Protein AF-A0A0Q6KG75-F1 (afdb_monomer)

pLDDT: mean 86.11, std 9.85, range [49.47, 94.75]

Sequence (70 aa):
MSIVKDYGPLIETGAIEGGGNYEVRGDSHPMVYVYLRIGKGYVEKATHQGELSGAVVAAMLASEIRRAAK

Secondary structure (DSSP, 8-state):
--HHHHH-SEEEEEEPTTS-EEEEE-SSS-EEEEEEEETTEEEEEEEE-TTS-HHHHHHHHHHHHHHHT-

Nearest PDB structures (foldseek):
  3eoz-assembly1_B  TM=6.545E-01  e=1.874E+00  Plasmodium falciparum 3D7
  4lgv-assembly1_D  TM=2.986E-01  e=1.769E+00  Mycobacterium avium 104

Structure (mmCIF, N/CA/C/O backbone):
data_AF-A0A0Q6KG75-F1
#
_entry.id   AF-A0A0Q6KG75-F1
#
loop_
_atom_site.group_PDB
_atom_site.id
_atom_site.type_symbol
_atom_site.label_atom_id
_atom_site.label_alt_id
_atom_site.label_comp_id
_atom_site.label_asym_id
_atom_site.label_entity_id
_atom_site.label_seq_id
_atom_site.pdbx_PDB_ins_code
_atom_site.Cartn_x
_atom_site.Cartn_y
_atom_site.Cartn_z
_atom_site.occupancy
_atom_site.B_iso_or_equiv
_atom_site.auth_seq_id
_atom_site.auth_comp_id
_atom_site.auth_asym_id
_atom_site.auth_atom_id
_atom_site.pdbx_PDB_model_num
ATOM 1 N N . MET A 1 1 ? -13.207 -2.938 -8.353 1.00 49.47 1 MET A N 1
ATOM 2 C CA . MET A 1 1 ? -12.003 -3.052 -9.203 1.00 49.47 1 MET A C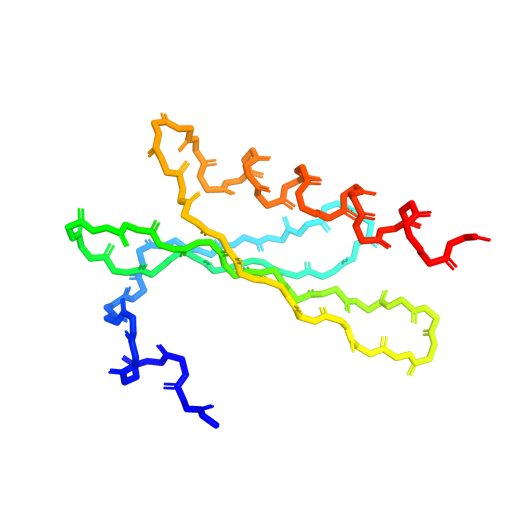A 1
ATOM 3 C C . MET A 1 1 ? -11.188 -4.240 -8.734 1.00 49.47 1 MET A C 1
ATOM 5 O O . MET A 1 1 ? -11.115 -4.452 -7.533 1.00 49.47 1 MET A O 1
ATOM 9 N N . SER A 1 2 ? -10.633 -5.043 -9.643 1.00 57.50 2 SER A N 1
ATOM 10 C CA . SER A 1 2 ? -9.669 -6.080 -9.260 1.00 57.50 2 SER A CA 1
ATOM 11 C C . SER A 1 2 ? -8.290 -5.533 -9.587 1.00 57.50 2 SER A C 1
ATOM 13 O O . SER A 1 2 ? -7.960 -5.400 -10.760 1.00 57.50 2 SER A O 1
ATOM 15 N N . ILE A 1 3 ? -7.512 -5.212 -8.554 1.00 61.53 3 ILE A N 1
ATOM 16 C CA . ILE A 1 3 ? -6.168 -4.614 -8.632 1.00 61.53 3 ILE A CA 1
ATOM 17 C C . ILE A 1 3 ? -5.233 -5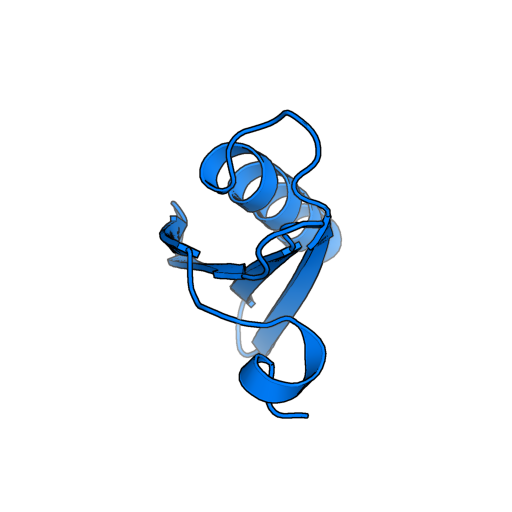.358 -9.607 1.00 61.53 3 ILE A C 1
ATOM 19 O O . ILE A 1 3 ? -4.351 -4.758 -10.212 1.00 61.53 3 ILE A O 1
ATOM 23 N N . VAL A 1 4 ? -5.480 -6.650 -9.834 1.00 60.06 4 VAL A N 1
ATOM 24 C CA . VAL A 1 4 ? -4.769 -7.477 -10.818 1.00 60.06 4 VAL A CA 1
ATOM 25 C C . VAL A 1 4 ? -4.955 -6.977 -12.257 1.00 60.06 4 VAL A C 1
ATOM 27 O O . VAL A 1 4 ? -4.004 -6.991 -13.033 1.00 60.06 4 VAL A O 1
ATOM 30 N N . LYS A 1 5 ? -6.166 -6.544 -12.633 1.00 61.12 5 LYS A N 1
ATOM 31 C CA . LYS A 1 5 ? -6.465 -6.087 -14.002 1.00 61.12 5 LYS A CA 1
ATOM 32 C C . LYS A 1 5 ? -5.877 -4.715 -14.308 1.00 61.12 5 LYS A C 1
ATOM 34 O O . LYS A 1 5 ? -5.541 -4.462 -15.458 1.00 61.12 5 LYS A O 1
ATOM 39 N N . ASP A 1 6 ? -5.768 -3.866 -13.295 1.00 67.62 6 ASP A N 1
ATOM 40 C CA . ASP A 1 6 ? -5.429 -2.458 -13.486 1.00 67.62 6 ASP A CA 1
ATOM 41 C C . ASP A 1 6 ? -3.911 -2.207 -13.423 1.00 67.62 6 ASP A C 1
ATOM 43 O O . ASP A 1 6 ? -3.431 -1.238 -14.005 1.00 67.62 6 ASP A O 1
ATOM 47 N N . TYR A 1 7 ? -3.144 -3.085 -12.758 1.00 71.88 7 TYR A N 1
ATOM 48 C CA . TYR A 1 7 ? -1.752 -2.783 -12.396 1.00 71.88 7 TYR A CA 1
ATOM 49 C C . TYR A 1 7 ? -0.742 -3.905 -12.638 1.00 71.88 7 TYR A C 1
ATOM 51 O O . TYR A 1 7 ? 0.439 -3.709 -12.386 1.00 71.88 7 TYR A O 1
ATOM 59 N N . GLY A 1 8 ? -1.159 -5.059 -13.163 1.00 79.38 8 GLY A N 1
ATOM 60 C CA . GLY A 1 8 ? -0.233 -6.111 -13.588 1.00 79.38 8 GLY A CA 1
ATOM 61 C C . GLY A 1 8 ? 0.184 -7.095 -12.481 1.00 79.38 8 GLY A C 1
ATOM 62 O O . GLY A 1 8 ? -0.540 -7.278 -11.490 1.00 79.38 8 GLY A O 1
ATOM 63 N N . PRO A 1 9 ? 1.303 -7.821 -12.677 1.00 88.75 9 PRO A N 1
ATOM 64 C CA . PRO A 1 9 ? 1.673 -8.947 -11.826 1.00 88.75 9 PRO A CA 1
ATOM 65 C C . PRO A 1 9 ? 2.080 -8.499 -10.421 1.00 88.75 9 PRO A C 1
ATOM 67 O O . PRO A 1 9 ? 2.500 -7.364 -10.208 1.00 88.75 9 PRO A O 1
ATOM 70 N N . LEU A 1 10 ? 1.949 -9.414 -9.455 1.00 89.69 10 LEU A N 1
ATOM 71 C CA . LEU A 1 10 ? 2.481 -9.226 -8.106 1.00 89.69 10 LEU A CA 1
ATOM 72 C C . LEU A 1 10 ? 4.002 -9.371 -8.136 1.00 89.69 10 LEU A C 1
ATOM 74 O O . LEU A 1 10 ? 4.507 -10.413 -8.545 1.00 89.69 10 LEU A O 1
ATOM 78 N N . ILE A 1 11 ? 4.696 -8.336 -7.676 1.00 90.94 11 ILE A N 1
ATOM 79 C CA . ILE A 1 11 ? 6.156 -8.297 -7.567 1.00 90.94 11 ILE A CA 1
ATOM 80 C C . ILE A 1 11 ? 6.575 -8.644 -6.143 1.00 90.94 11 ILE A C 1
ATOM 82 O O . ILE A 1 11 ? 7.434 -9.493 -5.928 1.00 90.94 11 ILE A O 1
ATOM 86 N N . GLU A 1 12 ? 5.944 -8.000 -5.164 1.00 92.00 12 GLU A N 1
ATOM 87 C CA . GLU A 1 12 ? 6.298 -8.129 -3.755 1.00 92.00 12 GLU A CA 1
ATOM 88 C C . GLU A 1 12 ? 5.046 -7.994 -2.892 1.00 92.00 12 GLU A C 1
ATOM 90 O O . GLU A 1 12 ? 4.097 -7.294 -3.241 1.00 92.00 12 GLU A O 1
ATOM 95 N N . THR A 1 13 ? 5.044 -8.641 -1.734 1.00 94.69 13 THR A N 1
ATOM 96 C CA . THR A 1 13 ? 4.085 -8.360 -0.669 1.00 94.69 13 THR A CA 1
ATOM 97 C C . THR A 1 13 ? 4.791 -8.425 0.676 1.00 94.69 13 THR A C 1
ATOM 99 O O . THR A 1 13 ? 5.762 -9.165 0.841 1.00 94.69 13 THR A O 1
ATOM 102 N N . GLY A 1 14 ? 4.300 -7.657 1.641 1.00 94.19 14 GLY A N 1
ATOM 103 C CA . GLY A 1 14 ? 4.836 -7.658 2.992 1.00 94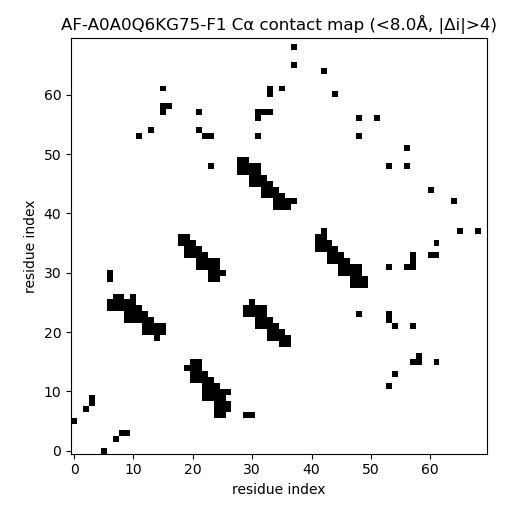.19 14 GLY A CA 1
ATOM 104 C C . GLY A 1 14 ? 3.825 -7.168 4.017 1.00 94.19 14 GLY A C 1
ATOM 105 O O . GLY A 1 14 ? 2.780 -6.602 3.688 1.00 94.19 14 GLY A O 1
ATOM 106 N N . ALA A 1 15 ? 4.143 -7.403 5.286 1.00 93.56 15 ALA A N 1
ATOM 107 C CA . ALA A 1 15 ? 3.360 -6.899 6.404 1.00 93.56 15 ALA A CA 1
ATOM 108 C C . ALA A 1 15 ? 3.819 -5.484 6.781 1.00 93.56 15 ALA A C 1
ATOM 110 O O . ALA A 1 15 ? 4.999 -5.151 6.667 1.00 93.56 15 ALA A O 1
ATOM 111 N N . ILE A 1 16 ? 2.894 -4.660 7.269 1.00 89.88 16 ILE A N 1
ATOM 112 C CA . ILE A 1 16 ? 3.194 -3.316 7.771 1.00 89.88 16 ILE A CA 1
ATOM 113 C C . ILE A 1 16 ? 3.199 -3.349 9.297 1.00 89.88 16 ILE A C 1
ATOM 115 O O . ILE A 1 16 ? 2.249 -3.815 9.934 1.00 89.88 16 ILE A O 1
ATOM 119 N N . GLU A 1 17 ? 4.253 -2.804 9.901 1.00 82.12 17 GLU A N 1
ATOM 120 C CA . GLU A 1 17 ? 4.363 -2.698 11.354 1.00 82.12 17 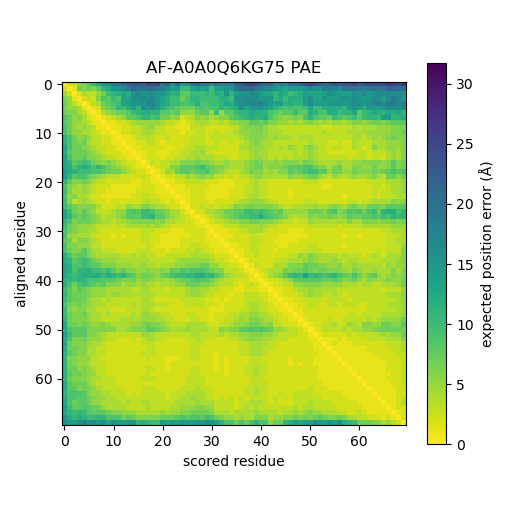GLU A CA 1
ATOM 121 C C . GLU A 1 17 ? 3.205 -1.869 11.938 1.00 82.12 17 GLU A C 1
ATOM 123 O O . GLU A 1 17 ? 2.891 -0.774 11.460 1.00 82.12 17 GLU A O 1
ATOM 128 N N . GLY A 1 18 ? 2.534 -2.397 12.966 1.00 76.94 18 GLY A N 1
ATOM 129 C CA . GLY A 1 18 ? 1.311 -1.812 13.532 1.00 76.94 18 GLY A CA 1
ATOM 130 C C . GLY A 1 18 ? 0.012 -2.250 12.840 1.00 76.94 18 GLY A C 1
ATOM 131 O O . GLY A 1 18 ? -1.037 -1.658 13.090 1.00 76.94 18 GLY A O 1
ATOM 132 N N . GLY A 1 19 ? 0.074 -3.279 11.988 1.00 83.31 19 GLY A N 1
ATOM 133 C CA . GLY A 1 19 ? -1.081 -3.967 11.411 1.00 83.31 19 GLY A CA 1
ATOM 134 C C . GLY A 1 19 ? -1.414 -3.511 9.993 1.00 83.31 19 GLY A C 1
ATOM 135 O O . GLY A 1 19 ? -1.430 -2.316 9.713 1.00 83.31 19 GLY A O 1
ATOM 136 N N . GLY A 1 20 ? -1.722 -4.482 9.129 1.00 89.62 20 GLY A N 1
ATOM 137 C CA . GLY A 1 20 ? -1.996 -4.299 7.703 1.00 89.62 20 GLY A CA 1
ATOM 138 C C . GLY A 1 20 ? -0.927 -4.933 6.815 1.00 89.62 20 GLY A C 1
ATOM 139 O O . GLY A 1 20 ? 0.078 -5.439 7.311 1.00 89.62 20 GLY A O 1
ATOM 140 N N . ASN A 1 21 ? -1.157 -4.911 5.506 1.00 94.44 21 ASN A N 1
ATOM 141 C CA . ASN A 1 21 ? -0.269 -5.502 4.506 1.00 94.44 21 ASN A CA 1
ATOM 142 C C . ASN A 1 21 ? -0.084 -4.543 3.333 1.00 94.44 21 ASN A C 1
ATOM 144 O O . ASN A 1 21 ? -0.918 -3.661 3.112 1.00 94.44 21 ASN A O 1
ATOM 148 N N . TYR A 1 22 ? 0.979 -4.747 2.564 1.00 93.94 22 TYR A N 1
ATOM 149 C CA . TYR A 1 22 ? 1.176 -4.082 1.290 1.00 93.94 22 TYR A CA 1
ATOM 150 C C . TYR A 1 22 ? 1.440 -5.072 0.159 1.00 93.94 22 TYR A C 1
ATOM 152 O O . TYR A 1 22 ? 1.883 -6.203 0.373 1.00 93.94 22 TYR A O 1
ATOM 160 N N . GLU A 1 23 ? 1.166 -4.623 -1.057 1.00 94.25 23 GLU A N 1
ATOM 161 C CA . GLU A 1 23 ? 1.485 -5.319 -2.297 1.00 94.25 23 GLU A CA 1
ATOM 162 C C . GLU A 1 23 ? 2.155 -4.339 -3.253 1.00 94.25 23 GLU A C 1
ATOM 164 O O . GLU A 1 23 ? 1.742 -3.189 -3.358 1.00 94.25 23 GLU A O 1
ATOM 169 N N . VAL A 1 24 ? 3.166 -4.797 -3.976 1.00 93.19 24 VAL A N 1
ATOM 170 C CA . VAL A 1 24 ? 3.786 -4.072 -5.080 1.00 93.19 24 VAL A CA 1
ATOM 171 C C . VAL A 1 24 ? 3.407 -4.786 -6.364 1.00 93.19 24 VAL A C 1
ATOM 173 O O . VAL A 1 24 ? 3.608 -5.999 -6.477 1.00 93.19 24 VAL A O 1
ATOM 176 N N . ARG A 1 25 ? 2.838 -4.061 -7.326 1.00 92.12 25 ARG A N 1
ATOM 177 C CA . ARG A 1 25 ? 2.378 -4.628 -8.598 1.00 92.12 25 ARG A CA 1
ATOM 178 C C . ARG A 1 25 ? 2.798 -3.792 -9.794 1.00 92.12 25 ARG A C 1
ATOM 180 O O . ARG A 1 25 ? 2.795 -2.569 -9.708 1.00 92.12 25 ARG A O 1
ATOM 187 N N . GLY A 1 26 ? 3.071 -4.470 -10.903 1.00 87.50 26 GLY A N 1
ATOM 188 C CA . GLY A 1 26 ? 3.299 -3.853 -12.210 1.00 87.50 26 GLY A CA 1
ATOM 189 C C . GLY A 1 26 ? 4.763 -3.723 -12.594 1.00 87.50 26 GLY A C 1
ATOM 190 O O . GLY A 1 26 ? 5.570 -3.240 -11.816 1.00 87.50 26 GLY A O 1
ATOM 191 N N . ASP A 1 27 ? 5.091 -4.123 -13.822 1.00 79.56 27 ASP A N 1
ATOM 192 C CA . ASP A 1 27 ? 6.482 -4.316 -14.247 1.00 79.56 27 ASP A CA 1
ATOM 193 C C . ASP A 1 27 ? 7.211 -2.996 -14.538 1.00 79.56 27 ASP A C 1
ATOM 195 O O . ASP A 1 27 ? 8.226 -2.679 -13.926 1.00 79.56 27 ASP A O 1
ATOM 199 N N . SER A 1 28 ? 6.691 -2.196 -15.473 1.00 80.69 28 SER A N 1
ATOM 200 C CA . SER A 1 28 ? 7.352 -0.959 -15.927 1.00 80.69 28 SER A CA 1
ATOM 201 C C . SER A 1 28 ? 7.136 0.240 -15.002 1.00 80.69 28 SER A C 1
ATOM 203 O O . SER A 1 28 ? 7.939 1.166 -14.993 1.00 80.69 28 SER A O 1
ATOM 205 N N . HIS A 1 29 ? 6.033 0.241 -14.253 1.00 84.75 29 HIS A N 1
ATOM 206 C CA . HIS A 1 29 ? 5.669 1.322 -13.338 1.00 84.75 29 HIS A CA 1
ATOM 207 C C . HIS A 1 29 ? 5.090 0.709 -12.059 1.00 84.75 29 HIS A C 1
ATOM 209 O O . HIS A 1 29 ? 3.866 0.672 -11.913 1.00 84.75 29 HIS A O 1
ATOM 215 N N . PRO A 1 30 ? 5.947 0.185 -11.163 1.00 89.50 30 PRO A N 1
ATOM 216 C CA . PRO A 1 30 ? 5.484 -0.501 -9.970 1.00 89.50 30 PRO A CA 1
ATOM 217 C C . PRO A 1 30 ? 4.656 0.420 -9.071 1.00 89.50 30 PRO A C 1
ATOM 219 O O . PRO A 1 30 ? 5.050 1.547 -8.752 1.00 89.50 30 PRO A O 1
ATOM 222 N N . MET A 1 31 ? 3.505 -0.086 -8.650 1.00 92.75 31 MET A N 1
ATOM 223 C CA . MET A 1 31 ? 2.556 0.564 -7.759 1.00 92.75 31 MET A CA 1
ATOM 224 C C . MET A 1 31 ? 2.530 -0.159 -6.420 1.00 92.75 31 MET A C 1
ATOM 226 O O . MET A 1 31 ? 2.412 -1.382 -6.370 1.00 92.75 31 MET A O 1
ATOM 230 N N . VAL A 1 32 ? 2.603 0.602 -5.335 1.00 93.94 32 VAL A N 1
ATOM 231 C CA . VAL A 1 32 ? 2.546 0.116 -3.957 1.00 93.94 32 VAL A CA 1
ATOM 232 C C . VAL A 1 32 ? 1.140 0.329 -3.415 1.00 93.94 32 VAL A C 1
ATOM 234 O O . VAL A 1 32 ? 0.689 1.466 -3.294 1.00 93.94 32 VAL A O 1
ATOM 237 N N . TYR A 1 33 ? 0.471 -0.762 -3.063 1.00 91.75 33 TYR A N 1
ATOM 238 C CA . TYR A 1 33 ? -0.845 -0.815 -2.433 1.00 91.75 33 TYR A CA 1
ATOM 239 C C . TYR A 1 33 ? -0.673 -1.080 -0.956 1.00 91.75 33 TYR A C 1
ATOM 241 O O . TYR A 1 33 ? 0.002 -2.028 -0.579 1.00 91.75 33 TYR A O 1
ATOM 249 N N . VAL A 1 34 ? -1.323 -0.284 -0.125 1.00 92.62 34 VAL A N 1
ATOM 250 C CA . VAL A 1 34 ? -1.329 -0.437 1.324 1.00 92.62 34 VAL A CA 1
ATOM 251 C C . VAL A 1 34 ? -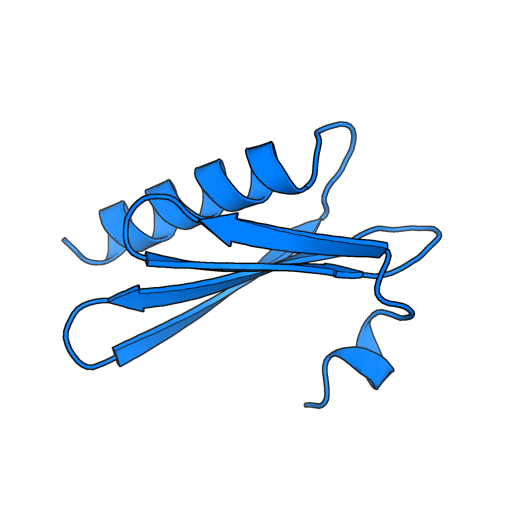2.755 -0.688 1.780 1.00 92.62 34 VAL A C 1
ATOM 253 O O . VAL A 1 34 ? -3.645 0.108 1.487 1.00 92.62 34 VAL A O 1
ATOM 256 N N . TYR A 1 35 ? -2.948 -1.763 2.539 1.00 91.06 35 TYR A N 1
ATOM 257 C CA . TYR A 1 35 ? -4.208 -2.127 3.175 1.00 91.06 35 TYR A CA 1
ATOM 258 C C . TYR A 1 35 ? -4.027 -2.053 4.688 1.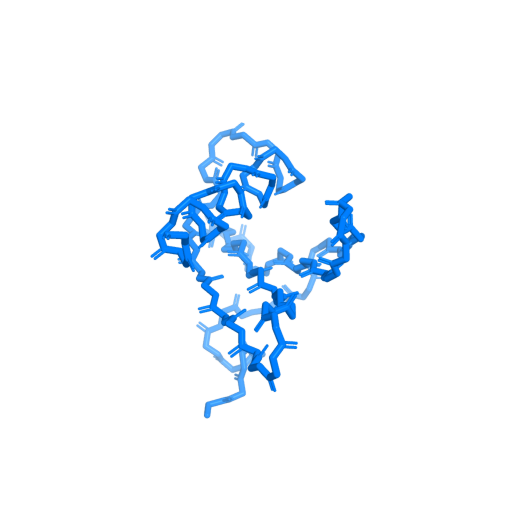00 91.06 35 TYR A C 1
ATOM 260 O O . TYR A 1 35 ? -3.419 -2.933 5.306 1.00 91.06 35 TYR A O 1
ATOM 268 N N . LEU A 1 36 ? -4.555 -0.996 5.299 1.00 90.62 36 LEU A N 1
ATOM 269 C CA . LEU A 1 36 ? -4.499 -0.790 6.742 1.00 90.62 36 LEU A CA 1
ATOM 270 C C . LEU A 1 36 ? -5.872 -0.943 7.375 1.00 90.62 36 LEU A C 1
ATOM 272 O O . LEU A 1 36 ? -6.882 -0.484 6.847 1.00 90.62 36 LEU A O 1
ATOM 276 N N . ARG A 1 37 ? -5.898 -1.513 8.577 1.00 85.44 37 ARG A N 1
ATOM 277 C CA . ARG A 1 37 ? -7.075 -1.474 9.442 1.00 85.44 37 ARG A CA 1
ATOM 278 C C . ARG A 1 37 ? -6.906 -0.347 10.453 1.00 85.44 37 ARG A C 1
ATOM 280 O O . ARG A 1 37 ? -5.997 -0.398 11.276 1.00 85.44 37 ARG A O 1
ATOM 287 N N . ILE A 1 38 ? -7.780 0.653 10.400 1.00 84.44 38 ILE A N 1
ATOM 288 C CA . ILE A 1 38 ? -7.769 1.799 11.314 1.00 84.44 38 ILE A CA 1
ATOM 289 C C . ILE A 1 38 ? -9.100 1.837 12.068 1.00 84.44 38 ILE A C 1
ATOM 291 O O . ILE A 1 38 ? -10.170 2.037 11.489 1.00 84.44 38 ILE A O 1
ATOM 295 N N . GLY A 1 39 ? -9.045 1.598 13.381 1.00 82.25 39 GLY A N 1
ATOM 296 C CA . GLY A 1 39 ? -10.238 1.470 14.218 1.00 82.25 39 GLY A CA 1
ATOM 297 C C . GLY A 1 39 ? -11.158 0.341 13.736 1.00 82.25 39 GLY A C 1
ATOM 298 O O . GLY A 1 39 ? -10.766 -0.826 13.692 1.00 82.25 39 GLY A O 1
ATOM 299 N N . LYS A 1 40 ? -12.402 0.687 13.379 1.00 81.69 40 LYS A N 1
ATOM 300 C CA . LYS A 1 40 ? -13.391 -0.263 12.833 1.00 81.69 40 LYS A CA 1
ATOM 301 C C . LYS A 1 40 ? -13.393 -0.335 11.298 1.00 81.69 40 LYS A C 1
ATOM 303 O O . LYS A 1 40 ? -14.089 -1.189 10.758 1.00 81.69 40 LYS A O 1
ATOM 308 N N . GLY A 1 41 ? -12.644 0.533 10.614 1.00 83.81 41 GLY A N 1
ATOM 309 C CA . GLY A 1 41 ? -12.613 0.628 9.154 1.00 83.81 41 GLY A CA 1
ATOM 310 C C . GLY A 1 41 ? -11.346 0.042 8.531 1.00 83.81 41 GLY A C 1
ATOM 311 O O . GLY A 1 41 ? -10.322 -0.130 9.197 1.00 83.81 41 GLY A O 1
ATOM 312 N N . TYR A 1 42 ? -11.426 -0.239 7.232 1.00 84.81 42 TYR A N 1
ATOM 313 C CA . TYR A 1 42 ? -10.272 -0.536 6.387 1.00 84.81 42 TYR A CA 1
ATOM 314 C C . TYR A 1 42 ? -10.001 0.663 5.486 1.00 84.81 42 TYR A C 1
ATOM 316 O O . TYR A 1 42 ? -10.933 1.253 4.944 1.00 84.81 42 TYR A O 1
ATOM 324 N N . VAL A 1 43 ? -8.729 1.024 5.357 1.00 87.19 43 VAL A N 1
ATOM 325 C CA . VAL A 1 43 ? -8.254 2.086 4.477 1.00 87.19 43 VAL A CA 1
ATOM 326 C C . VAL A 1 43 ? -7.294 1.463 3.482 1.00 87.19 43 VAL A C 1
ATOM 328 O O . VAL A 1 43 ? -6.329 0.801 3.871 1.00 87.19 43 VAL A O 1
ATOM 331 N N . GLU A 1 44 ? -7.564 1.695 2.206 1.00 88.81 44 GLU A N 1
ATOM 332 C CA . GLU A 1 44 ? -6.684 1.330 1.107 1.00 88.81 44 GLU A CA 1
ATOM 333 C C . GLU A 1 44 ? -6.098 2.591 0.472 1.00 88.81 44 GLU A C 1
ATOM 335 O O . GLU A 1 44 ? -6.786 3.602 0.309 1.00 88.81 44 GLU A O 1
ATOM 340 N N . LYS A 1 45 ? -4.809 2.553 0.138 1.00 89.50 45 LYS A N 1
ATOM 341 C CA . LYS A 1 45 ? -4.148 3.627 -0.607 1.00 89.50 45 LYS A CA 1
ATOM 342 C C . LYS A 1 45 ? -3.107 3.035 -1.538 1.00 89.50 45 LYS A C 1
ATOM 344 O O . LYS A 1 45 ? -2.438 2.072 -1.177 1.00 89.50 45 LYS A O 1
ATOM 349 N N . ALA A 1 46 ? -2.967 3.627 -2.717 1.00 89.88 46 ALA A N 1
ATOM 350 C CA . ALA A 1 46 ? -1.981 3.221 -3.703 1.00 89.88 46 ALA A CA 1
ATOM 351 C C . ALA A 1 46 ? -1.127 4.415 -4.135 1.00 89.88 46 ALA A C 1
ATOM 353 O O . ALA A 1 46 ? -1.630 5.536 -4.221 1.00 89.88 46 ALA A O 1
ATOM 354 N N . THR A 1 47 ? 0.152 4.179 -4.412 1.00 91.88 47 THR A N 1
ATOM 355 C CA . THR A 1 47 ? 1.051 5.183 -4.998 1.00 91.88 47 THR A CA 1
ATOM 356 C C . THR A 1 47 ? 2.131 4.525 -5.849 1.00 91.88 47 THR A C 1
ATOM 358 O O . THR A 1 47 ? 2.387 3.333 -5.711 1.00 91.88 47 THR A O 1
ATOM 361 N N . HIS A 1 48 ? 2.785 5.296 -6.713 1.00 91.12 48 HIS A N 1
ATOM 362 C CA . HIS A 1 48 ? 3.945 4.819 -7.464 1.00 91.12 48 HIS A CA 1
ATOM 363 C C . HIS A 1 48 ? 5.122 4.547 -6.521 1.00 91.12 48 HIS A C 1
ATOM 365 O O . HIS A 1 48 ? 5.421 5.365 -5.652 1.00 91.12 48 HIS A O 1
ATOM 371 N N . GLN A 1 49 ? 5.813 3.422 -6.721 1.00 90.81 49 GLN A N 1
ATOM 372 C CA . GLN A 1 49 ? 7.005 3.064 -5.951 1.00 90.81 49 GLN A CA 1
ATOM 373 C C . GLN A 1 49 ? 8.157 4.059 -6.183 1.00 90.81 49 GLN A C 1
ATOM 375 O O . GLN A 1 49 ? 8.871 4.420 -5.247 1.00 90.81 49 GLN A O 1
ATOM 380 N N . GLY A 1 50 ? 8.331 4.516 -7.427 1.00 88.19 50 GLY A N 1
ATOM 381 C CA . GLY A 1 50 ? 9.485 5.326 -7.816 1.00 88.19 50 GLY A CA 1
ATOM 382 C C . GLY A 1 50 ? 10.796 4.548 -7.661 1.00 88.19 50 GLY A C 1
ATOM 383 O O . GLY A 1 50 ? 10.852 3.363 -7.974 1.00 88.19 50 GLY A O 1
ATOM 384 N N . GLU A 1 51 ? 11.841 5.216 -7.170 1.00 89.19 51 GLU A N 1
ATOM 385 C CA . GLU A 1 51 ? 13.178 4.628 -6.964 1.00 89.19 51 GLU A CA 1
ATOM 386 C C . GLU A 1 51 ? 13.372 4.001 -5.570 1.00 89.19 51 GLU A C 1
ATOM 388 O O . GLU A 1 51 ? 14.413 3.412 -5.283 1.00 89.19 51 GLU A O 1
ATOM 393 N N . LEU A 1 52 ? 12.386 4.138 -4.679 1.00 91.62 52 LEU A N 1
ATOM 394 C CA . LEU A 1 52 ? 12.440 3.588 -3.324 1.00 91.62 52 LEU A CA 1
ATOM 395 C C . LEU A 1 52 ? 11.991 2.122 -3.3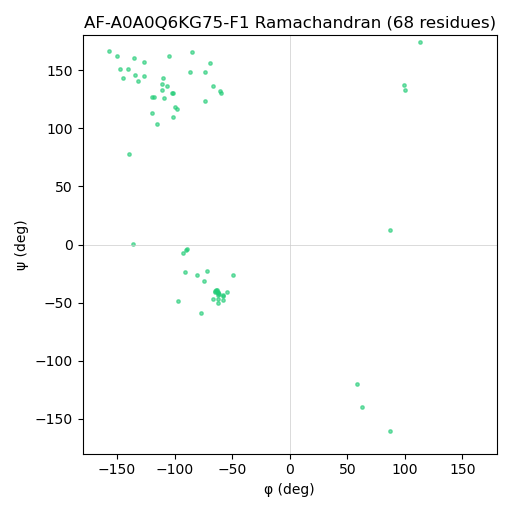05 1.00 91.62 52 LEU A C 1
ATOM 397 O O . LEU A 1 52 ? 11.384 1.628 -4.252 1.00 91.62 52 LEU A O 1
ATOM 401 N N . SER A 1 53 ? 12.252 1.399 -2.214 1.00 92.19 53 SER A N 1
ATOM 402 C CA . SER A 1 53 ? 11.687 0.055 -2.047 1.00 92.19 53 SER A CA 1
ATOM 403 C C . SER A 1 53 ? 10.193 0.120 -1.718 1.00 92.19 53 SER A C 1
ATOM 405 O O . SER A 1 53 ? 9.731 1.041 -1.034 1.00 92.19 53 SER A O 1
ATOM 407 N N . GLY A 1 54 ? 9.435 -0.888 -2.161 1.00 91.88 54 GLY A N 1
ATOM 408 C CA . GLY A 1 54 ? 8.003 -0.996 -1.875 1.00 91.88 54 GLY A CA 1
ATOM 409 C C . GLY A 1 54 ? 7.693 -0.935 -0.379 1.00 91.88 54 GLY A C 1
ATOM 410 O O . GLY A 1 54 ? 6.793 -0.204 0.027 1.00 91.88 54 GLY A O 1
ATOM 411 N N . ALA A 1 55 ? 8.505 -1.601 0.448 1.00 92.69 55 ALA A N 1
ATOM 412 C CA . ALA A 1 55 ? 8.404 -1.556 1.906 1.00 92.69 55 ALA A CA 1
ATOM 413 C C . ALA A 1 55 ? 8.521 -0.132 2.486 1.00 92.69 55 ALA A C 1
ATOM 415 O O . ALA A 1 55 ? 7.735 0.251 3.354 1.00 92.69 55 ALA A O 1
ATOM 416 N N . VAL A 1 56 ? 9.480 0.671 2.006 1.00 94.25 56 VAL A N 1
ATOM 417 C CA . VAL A 1 56 ? 9.690 2.049 2.488 1.00 94.25 56 VAL A CA 1
ATOM 418 C C . VAL A 1 56 ? 8.502 2.928 2.112 1.00 94.25 56 VAL A C 1
ATOM 420 O O . VAL A 1 56 ? 7.955 3.628 2.965 1.00 94.25 56 VAL A O 1
ATOM 423 N N . VAL A 1 57 ? 8.048 2.847 0.861 1.00 94.75 57 VAL A N 1
ATOM 424 C CA . VAL A 1 57 ? 6.877 3.595 0.383 1.00 94.75 57 VAL A CA 1
ATOM 425 C C . VAL A 1 57 ? 5.613 3.173 1.137 1.00 94.75 57 VAL A C 1
ATOM 427 O O . VAL A 1 57 ? 4.829 4.027 1.554 1.00 94.75 57 VAL A O 1
ATOM 430 N N . ALA A 1 58 ? 5.437 1.873 1.383 1.00 94.25 58 ALA A N 1
ATOM 431 C CA . ALA A 1 58 ? 4.325 1.345 2.161 1.00 94.25 58 ALA A CA 1
ATOM 432 C C . ALA A 1 58 ? 4.327 1.879 3.601 1.00 94.25 58 ALA A C 1
ATOM 434 O O . ALA A 1 58 ? 3.280 2.288 4.104 1.00 94.25 58 ALA A O 1
ATOM 435 N N . ALA A 1 59 ? 5.491 1.942 4.254 1.00 92.81 59 ALA A N 1
ATOM 436 C CA . ALA A 1 59 ? 5.629 2.509 5.595 1.00 92.81 59 ALA A CA 1
ATOM 437 C C . ALA A 1 59 ? 5.311 4.016 5.626 1.00 92.81 59 ALA A C 1
ATOM 439 O O . ALA A 1 59 ? 4.622 4.485 6.537 1.00 92.81 59 ALA A O 1
ATOM 440 N N . MET A 1 60 ? 5.752 4.772 4.614 1.00 92.88 60 MET A N 1
ATOM 441 C CA . MET A 1 60 ? 5.426 6.196 4.472 1.00 92.88 60 MET A CA 1
ATOM 442 C C . MET A 1 60 ? 3.918 6.415 4.303 1.00 92.88 60 MET A C 1
ATOM 444 O O . MET A 1 60 ? 3.325 7.193 5.054 1.00 92.88 60 MET A O 1
ATOM 448 N N . LEU A 1 61 ? 3.283 5.682 3.381 1.00 92.19 61 LEU A N 1
ATOM 449 C CA . LEU A 1 61 ? 1.831 5.707 3.178 1.00 92.19 61 LEU A CA 1
ATOM 450 C C . LEU A 1 61 ? 1.079 5.331 4.455 1.00 92.19 61 LEU A C 1
ATOM 452 O O . LEU A 1 61 ? 0.100 5.980 4.821 1.00 92.19 61 LEU A O 1
ATOM 456 N N . ALA A 1 62 ? 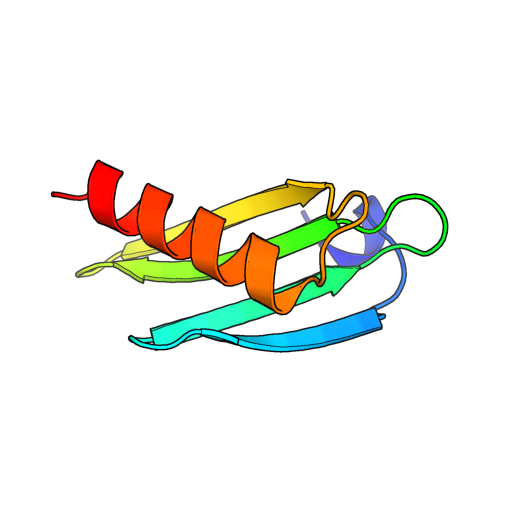1.545 4.299 5.157 1.00 91.81 62 ALA A N 1
ATOM 457 C CA . ALA A 1 62 ? 0.922 3.848 6.386 1.00 91.81 62 ALA A CA 1
ATOM 458 C C . ALA A 1 62 ? 0.966 4.910 7.490 1.00 91.81 62 ALA A C 1
ATOM 460 O O . ALA A 1 62 ? -0.024 5.119 8.197 1.00 91.81 62 ALA A O 1
ATOM 461 N N . SER A 1 63 ? 2.096 5.606 7.619 1.00 91.12 63 SER A N 1
ATOM 462 C CA . SER A 1 63 ? 2.256 6.729 8.543 1.00 91.12 63 SER A CA 1
ATOM 463 C C . SER A 1 63 ? 1.312 7.885 8.196 1.00 91.12 63 SER A C 1
ATOM 465 O O . SER A 1 63 ? 0.634 8.418 9.075 1.00 91.12 63 SER A O 1
ATOM 467 N N . GLU A 1 64 ? 1.189 8.223 6.909 1.00 90.62 64 GLU A N 1
ATOM 468 C CA . GLU A 1 64 ? 0.282 9.272 6.436 1.00 90.62 64 GLU A CA 1
ATOM 469 C C . GLU A 1 64 ? -1.187 8.942 6.738 1.00 90.62 64 GLU A C 1
ATOM 471 O O . GLU A 1 64 ? -1.904 9.775 7.294 1.00 90.62 64 GLU A O 1
ATOM 476 N N . ILE A 1 65 ? -1.620 7.710 6.445 1.00 89.25 65 ILE A N 1
ATOM 477 C CA . ILE A 1 65 ? -2.980 7.229 6.733 1.00 89.25 65 ILE A CA 1
ATOM 478 C C . ILE A 1 65 ? -3.278 7.335 8.230 1.00 89.25 65 ILE A C 1
ATOM 480 O O . ILE A 1 65 ? -4.318 7.862 8.624 1.00 89.25 65 ILE A O 1
ATOM 484 N N . ARG A 1 66 ? -2.360 6.862 9.081 1.00 87.94 66 ARG A N 1
ATOM 485 C CA . ARG A 1 66 ? -2.521 6.924 10.541 1.00 87.94 66 ARG A CA 1
ATOM 486 C C . ARG A 1 66 ? -2.584 8.361 11.046 1.00 87.94 66 ARG A C 1
ATOM 488 O O . ARG A 1 66 ? -3.382 8.649 11.932 1.00 87.94 66 A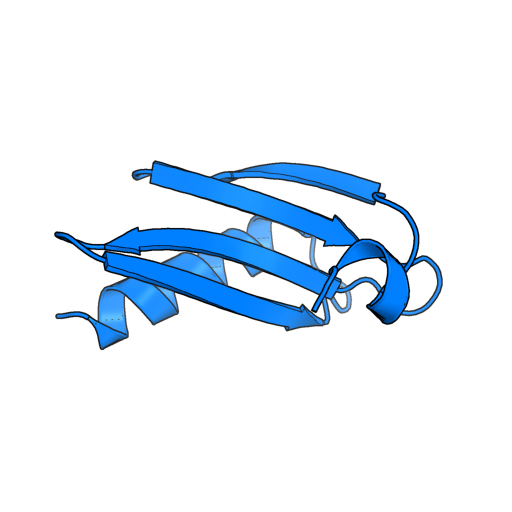RG A O 1
ATOM 495 N N . ARG A 1 67 ? -1.776 9.263 10.481 1.00 88.50 67 ARG A N 1
ATOM 496 C CA . ARG A 1 67 ? -1.792 10.691 10.821 1.00 88.50 67 ARG A CA 1
ATOM 497 C C . ARG A 1 67 ? -3.108 11.356 10.427 1.00 88.50 67 ARG A C 1
ATOM 499 O O . ARG A 1 67 ? -3.590 12.182 11.186 1.00 88.50 67 ARG A O 1
ATOM 506 N N . ALA A 1 68 ? -3.670 11.010 9.271 1.00 84.94 68 ALA A N 1
ATOM 507 C CA . ALA A 1 68 ? -4.939 11.563 8.798 1.00 84.94 68 ALA A CA 1
ATOM 508 C C . ALA A 1 68 ? -6.159 11.048 9.583 1.00 84.94 68 ALA A C 1
ATOM 510 O O . ALA A 1 68 ? -7.201 11.693 9.583 1.00 84.94 68 ALA A O 1
ATOM 511 N N . ALA A 1 69 ? -6.040 9.888 10.232 1.00 80.50 69 ALA A N 1
ATOM 512 C CA . ALA A 1 69 ? -7.115 9.278 11.010 1.00 80.50 69 ALA A CA 1
ATOM 513 C C . ALA A 1 69 ? -7.165 9.709 12.490 1.00 80.50 69 ALA A C 1
ATOM 515 O O . ALA A 1 69 ? -8.060 9.261 13.210 1.00 80.50 69 ALA A O 1
ATOM 516 N N . LYS A 1 70 ? -6.200 10.513 12.952 1.00 67.44 70 LYS A N 1
ATOM 517 C CA . LYS A 1 70 ? -6.135 11.069 14.311 1.00 67.44 70 LYS A CA 1
ATOM 518 C C . LYS A 1 70 ? -6.700 12.484 14.335 1.00 67.44 70 LYS A C 1
ATOM 520 O O . LYS A 1 70 ? -7.383 12.796 15.333 1.00 67.44 70 LYS A O 1
#

Mean predicted aligned error: 4.85 Å

Solvent-accessible surface area (backbone atoms only — not comparable to full-atom values): 4135 Å² total; per-residue (Å²): 135,60,67,59,81,79,38,47,57,83,78,48,72,51,78,40,91,91,56,40,37,34,41,26,22,20,88,93,66,37,32,30,37,33,44,34,64,56,92,96,45,75,48,77,51,73,46,75,33,77,95,54,54,51,70,59,50,39,52,53,53,51,52,51,54,56,61,73,73,107

Foldseek 3Di:
DPCCVPFHDWDDKDAAPPGWIWTWGHDPWIKIWTWGDDDPDIDIDIDTCPPHDSRVVNNVVVVVVNVVND

Radius of gyration: 11.69 Å; Cα contacts (8 Å, |Δi|>4): 120; chains: 1; bounding box: 27×21×30 Å